Protein AF-A0A972RLN2-F1 (afdb_monomer)

Foldseek 3Di:
DPDPPPPDDDQDADPNDGDPDPCNVVDDDPDDDDDPPDPCPVVVVVVVV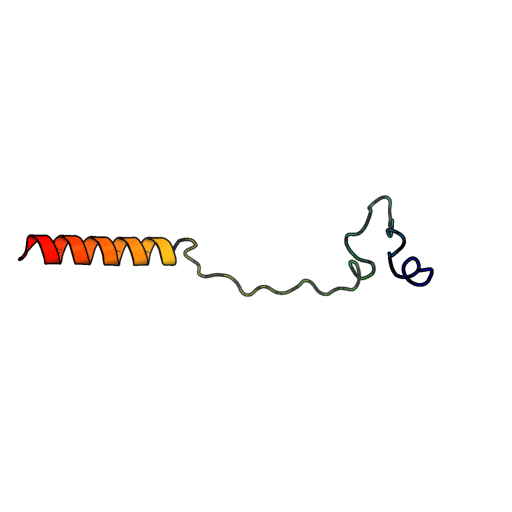VVVVVVVVVVD

Secondary structure (DSSP, 8-state):
--SSSSSSPPPPEETTEE-SSTTTTTS----PPPPPSSTTHHHHHHHHHHHHHHHHHHT-

Mean predicted aligned error: 13.83 Å

pLDDT: mean 79.41, std 11.87, range [46.84, 94.5]

Radius of gyration: 25.39 Å; Cα contacts (8 Å, |Δi|>4): 12; chains: 1; bounding box: 53×44×51 Å

Solvent-accessible surface area (backbone atoms only — not comparable to full-atom values): 4195 Å² total; per-residue (Å²): 142,88,83,80,77,88,77,71,76,78,81,47,68,56,98,91,39,77,50,98,46,97,49,64,89,75,54,73,81,82,82,70,78,83,69,69,92,58,87,54,56,66,61,52,50,53,53,50,53,53,52,51,50,53,53,56,60,74,74,106

Structure (mmCIF, N/CA/C/O backbone):
data_AF-A0A972RLN2-F1
#
_entry.id   AF-A0A972RLN2-F1
#
loop_
_atom_site.group_PDB
_atom_site.id
_atom_site.type_symbol
_atom_site.label_atom_id
_atom_site.label_alt_id
_atom_site.label_comp_id
_atom_site.label_asym_id
_atom_site.label_entity_id
_atom_site.label_seq_id
_atom_site.pdbx_PDB_ins_code
_atom_site.Cartn_x
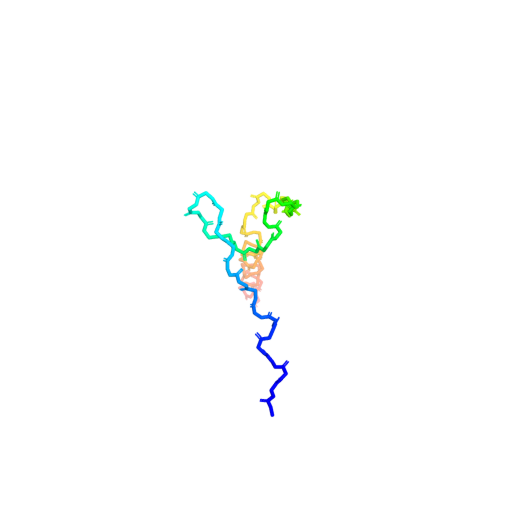_atom_site.Cartn_y
_atom_site.Cartn_z
_atom_site.occupancy
_atom_site.B_iso_or_equiv
_atom_site.auth_seq_id
_atom_site.auth_comp_id
_atom_site.auth_asym_id
_atom_site.auth_atom_id
_atom_site.pdbx_PDB_model_num
ATOM 1 N N . MET A 1 1 ? 17.559 -38.535 -5.078 1.00 46.84 1 MET A N 1
ATOM 2 C CA . MET A 1 1 ? 17.127 -37.134 -4.880 1.00 46.84 1 MET A CA 1
ATOM 3 C C . MET A 1 1 ? 18.051 -36.221 -5.674 1.00 46.84 1 MET A C 1
ATOM 5 O O . MET A 1 1 ? 19.073 -35.813 -5.147 1.00 46.84 1 MET A O 1
ATOM 9 N N . LEU A 1 2 ? 17.765 -35.980 -6.956 1.00 56.16 2 LEU A N 1
ATOM 10 C CA . LEU A 1 2 ? 18.652 -35.193 -7.831 1.00 56.16 2 LEU A CA 1
ATOM 11 C C . LEU A 1 2 ? 17.866 -34.333 -8.844 1.00 56.16 2 LEU A C 1
ATOM 13 O O . LEU A 1 2 ? 18.307 -34.137 -9.967 1.00 56.16 2 LEU A O 1
ATOM 17 N N . VAL A 1 3 ? 16.663 -33.877 -8.472 1.00 59.78 3 VAL A N 1
ATOM 18 C CA . VAL A 1 3 ? 15.720 -33.184 -9.385 1.00 59.78 3 VAL A CA 1
ATOM 19 C C . VAL A 1 3 ? 15.290 -31.805 -8.842 1.00 59.78 3 VAL A C 1
ATOM 21 O O . VAL A 1 3 ? 14.418 -31.157 -9.398 1.00 59.78 3 VAL A O 1
ATOM 24 N N . SER A 1 4 ? 15.902 -31.311 -7.761 1.00 58.50 4 SER A N 1
ATOM 25 C CA . SER A 1 4 ? 15.366 -30.152 -7.019 1.00 58.50 4 SER A CA 1
ATOM 26 C C . SER A 1 4 ? 16.185 -28.856 -7.121 1.00 58.50 4 SER A C 1
ATOM 28 O O . SER A 1 4 ? 15.807 -27.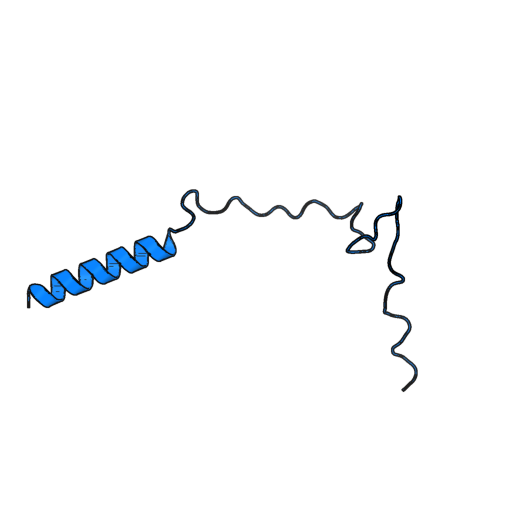879 -6.488 1.00 58.50 4 SER A O 1
ATO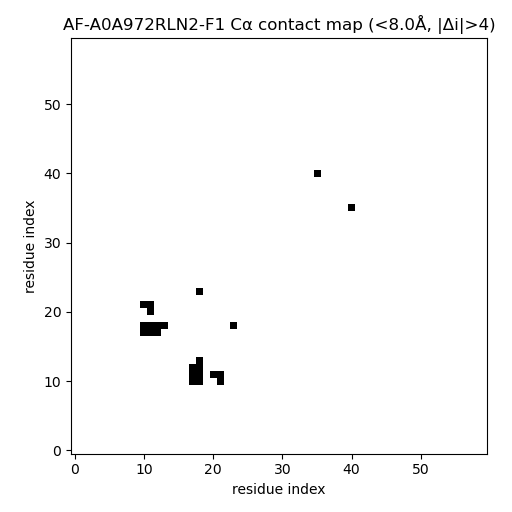M 30 N N . LEU A 1 5 ? 17.300 -28.816 -7.867 1.00 58.22 5 LEU A N 1
ATOM 31 C CA . LEU A 1 5 ? 18.219 -27.656 -7.863 1.00 58.22 5 LEU A CA 1
ATOM 32 C C . LEU A 1 5 ? 18.091 -26.706 -9.067 1.00 58.22 5 LEU A C 1
ATOM 34 O O . LEU A 1 5 ? 18.745 -25.671 -9.085 1.00 58.22 5 LEU A O 1
ATOM 38 N N . THR A 1 6 ? 17.258 -27.003 -10.065 1.00 59.25 6 THR A N 1
ATOM 39 C CA . THR A 1 6 ? 17.146 -26.162 -11.274 1.00 59.25 6 THR A CA 1
ATOM 40 C C . THR A 1 6 ? 16.027 -25.120 -11.209 1.00 59.25 6 THR A C 1
ATOM 42 O O . THR A 1 6 ? 15.762 -24.457 -12.205 1.00 59.25 6 THR A O 1
ATOM 45 N N . SER A 1 7 ? 15.358 -24.962 -10.062 1.00 59.09 7 SER A N 1
ATOM 46 C CA . SER A 1 7 ? 14.227 -24.034 -9.892 1.00 59.09 7 SER A CA 1
ATOM 47 C C . SER A 1 7 ? 14.495 -22.863 -8.940 1.00 59.09 7 SER A C 1
ATOM 49 O O . SER A 1 7 ? 13.588 -22.077 -8.683 1.00 59.09 7 SER A O 1
ATOM 51 N N . THR A 1 8 ? 15.711 -22.711 -8.408 1.00 62.06 8 THR A N 1
ATOM 52 C CA . THR A 1 8 ? 16.089 -21.516 -7.638 1.00 62.06 8 THR A CA 1
ATOM 53 C C . THR A 1 8 ? 16.714 -20.503 -8.590 1.00 62.06 8 THR A C 1
ATOM 55 O O . THR A 1 8 ? 17.824 -20.718 -9.074 1.00 62.06 8 THR A O 1
ATOM 58 N N . GLY A 1 9 ? 15.973 -19.442 -8.912 1.00 61.62 9 GLY A N 1
ATOM 59 C CA . GLY A 1 9 ? 16.402 -18.410 -9.855 1.00 61.62 9 GLY A CA 1
ATOM 60 C C . GLY A 1 9 ? 17.756 -17.808 -9.480 1.00 61.62 9 GLY A C 1
ATOM 61 O O . GLY A 1 9 ? 17.993 -17.464 -8.323 1.00 61.62 9 GLY A O 1
ATOM 62 N N . CYS A 1 10 ? 18.645 -17.680 -10.466 1.00 70.06 10 CYS A N 1
ATOM 63 C CA . CYS A 1 10 ? 19.837 -16.852 -10.350 1.00 70.06 10 CYS A CA 1
ATOM 64 C C . CYS A 1 10 ? 19.377 -15.428 -10.032 1.00 70.06 10 CYS A C 1
ATOM 66 O O . CYS A 1 10 ? 18.617 -14.835 -10.795 1.00 70.06 10 CYS A O 1
ATOM 68 N N . GLN A 1 11 ? 19.768 -14.922 -8.868 1.00 66.69 11 GLN A N 1
ATOM 69 C CA . GLN A 1 11 ? 19.405 -13.592 -8.407 1.00 66.69 11 GLN A CA 1
ATOM 70 C C . GLN A 1 11 ? 19.786 -12.551 -9.475 1.00 66.69 11 GLN A C 1
ATOM 72 O O . GLN A 1 11 ? 20.930 -12.510 -9.921 1.00 66.69 11 GLN A O 1
ATOM 77 N N . MET A 1 12 ? 18.803 -11.781 -9.945 1.00 67.69 12 MET A N 1
ATOM 78 C CA . MET A 1 12 ? 18.970 -10.855 -11.067 1.00 67.69 12 MET A CA 1
ATOM 79 C C . MET A 1 12 ? 19.534 -9.533 -10.543 1.00 67.69 12 MET A C 1
ATOM 81 O O . MET A 1 12 ? 18.869 -8.858 -9.756 1.00 67.69 12 MET A O 1
ATOM 85 N N . ASP A 1 13 ? 20.743 -9.172 -10.977 1.00 77.56 13 ASP A N 1
ATOM 86 C CA . ASP A 1 13 ? 21.341 -7.859 -10.721 1.00 77.56 13 ASP A CA 1
ATOM 87 C C . ASP A 1 13 ? 21.200 -6.976 -11.963 1.00 77.56 13 ASP A C 1
ATOM 89 O O . ASP A 1 13 ? 21.638 -7.343 -13.056 1.00 77.56 13 ASP A O 1
ATOM 93 N N . ILE A 1 14 ? 20.549 -5.825 -11.802 1.00 77.94 14 ILE A N 1
ATOM 94 C CA . ILE A 1 14 ? 20.387 -4.827 -12.860 1.00 77.94 14 ILE A CA 1
ATOM 95 C C . ILE A 1 14 ? 20.831 -3.478 -12.300 1.00 77.94 14 ILE A C 1
ATOM 97 O O . ILE A 1 14 ? 20.328 -3.027 -11.276 1.00 77.94 14 ILE A O 1
ATOM 101 N N . ALA A 1 15 ? 21.784 -2.831 -12.978 1.00 79.81 15 ALA A N 1
ATOM 102 C CA . ALA A 1 15 ? 22.359 -1.544 -12.572 1.00 79.81 15 ALA A CA 1
ATOM 103 C C . ALA A 1 15 ? 22.930 -1.521 -11.132 1.00 79.81 15 ALA A C 1
ATOM 105 O O . ALA A 1 15 ? 22.928 -0.474 -10.485 1.00 79.81 15 ALA A O 1
ATOM 106 N N . GLY A 1 16 ? 23.429 -2.657 -10.628 1.00 82.88 16 GLY A N 1
ATOM 107 C CA . GLY A 1 16 ? 23.957 -2.779 -9.267 1.00 82.88 16 GLY A CA 1
ATOM 108 C C . GLY A 1 16 ? 22.881 -2.939 -8.190 1.00 82.88 16 GLY A C 1
ATOM 109 O O . GLY A 1 16 ? 23.193 -2.838 -7.001 1.00 82.88 16 GLY A O 1
ATOM 110 N N . GLN A 1 17 ? 21.620 -3.151 -8.586 1.00 78.62 17 GLN A N 1
ATOM 111 C CA . GLN A 1 17 ? 20.527 -3.489 -7.688 1.00 78.62 17 GLN A CA 1
ATOM 112 C C . GLN A 1 17 ? 20.061 -4.926 -7.927 1.00 78.62 17 GLN A C 1
ATOM 114 O O . GLN A 1 17 ? 19.657 -5.310 -9.025 1.00 78.62 17 GLN A O 1
ATOM 119 N N . THR A 1 18 ? 20.042 -5.699 -6.845 1.00 83.38 18 THR A N 1
ATOM 120 C CA . THR A 1 18 ? 19.420 -7.019 -6.809 1.00 83.38 18 THR A CA 1
ATOM 121 C C . THR A 1 18 ? 17.901 -6.881 -6.786 1.00 83.38 18 THR A C 1
ATOM 123 O O . THR A 1 18 ? 17.333 -6.349 -5.828 1.00 83.38 18 THR A O 1
ATOM 126 N N . LEU A 1 19 ? 17.239 -7.365 -7.836 1.00 81.62 19 LEU A N 1
ATOM 127 C CA . LEU A 1 19 ? 15.792 -7.237 -7.972 1.00 81.62 19 LEU A CA 1
ATOM 128 C C . LEU A 1 19 ? 15.035 -8.309 -7.161 1.00 81.62 19 LEU A C 1
ATOM 130 O O . LEU A 1 19 ? 15.450 -9.472 -7.153 1.00 81.62 19 LEU A O 1
ATOM 134 N N . PRO A 1 20 ? 13.902 -7.957 -6.511 1.00 78.88 20 PRO A N 1
ATOM 135 C CA . PRO A 1 20 ? 13.090 -8.895 -5.725 1.00 78.88 20 PRO A CA 1
ATOM 136 C C . PRO A 1 20 ? 12.501 -10.061 -6.528 1.00 78.88 20 PRO A C 1
ATOM 138 O O . PRO A 1 20 ? 12.235 -11.126 -5.972 1.00 78.88 20 PRO A O 1
ATOM 141 N N . SER A 1 21 ? 12.274 -9.866 -7.828 1.00 77.00 21 SER A N 1
ATO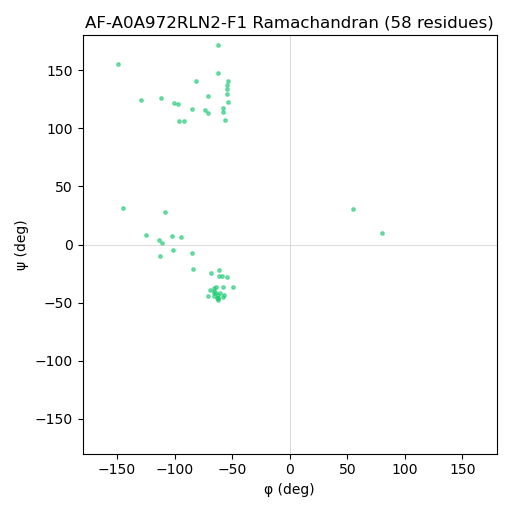M 142 C CA . SER A 1 21 ? 11.753 -10.886 -8.735 1.00 77.00 21 SER A CA 1
ATOM 143 C C . SER A 1 21 ? 12.286 -10.674 -10.164 1.00 77.00 21 SER A C 1
ATOM 145 O O . SER A 1 21 ? 12.621 -9.545 -10.531 1.00 77.00 21 SER A O 1
ATOM 147 N N . PRO A 1 22 ? 12.348 -11.724 -11.009 1.00 77.69 22 PRO A N 1
ATOM 148 C CA . PRO A 1 22 ? 12.802 -11.603 -12.401 1.00 77.69 22 PRO A CA 1
ATOM 149 C C . PRO A 1 22 ? 11.940 -10.686 -13.276 1.00 77.69 22 PRO A C 1
ATOM 151 O O . PRO A 1 22 ? 12.413 -10.190 -14.292 1.00 77.69 22 PRO A O 1
ATOM 154 N N . TYR A 1 23 ? 10.685 -10.468 -12.883 1.00 81.12 23 TYR A N 1
ATOM 155 C CA . TYR A 1 23 ? 9.722 -9.655 -13.621 1.00 81.12 23 TYR A CA 1
ATOM 156 C C . TYR A 1 23 ? 9.541 -8.265 -13.013 1.00 81.12 23 TYR A C 1
ATOM 158 O O . TYR A 1 23 ? 8.694 -7.525 -13.482 1.00 81.12 23 TYR A O 1
ATOM 166 N N . TYR A 1 24 ? 10.339 -7.871 -12.017 1.00 79.31 24 TYR A N 1
ATOM 167 C CA . TYR A 1 24 ? 10.157 -6.618 -11.272 1.00 79.31 24 TYR A CA 1
ATOM 168 C C . TYR A 1 24 ? 10.093 -5.352 -12.149 1.00 79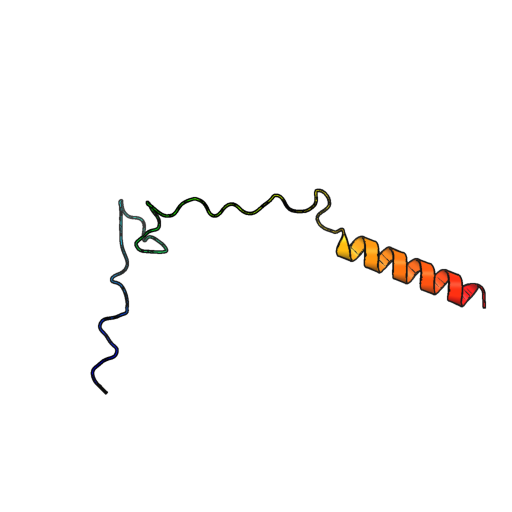.31 24 TYR A C 1
ATOM 170 O O . TYR A 1 24 ? 9.455 -4.379 -11.772 1.00 79.31 24 TYR A O 1
ATOM 178 N N . LEU A 1 25 ? 10.738 -5.355 -13.322 1.00 81.38 25 LEU A N 1
ATOM 179 C CA . LEU A 1 25 ? 10.709 -4.225 -14.263 1.00 81.38 25 LEU A CA 1
ATOM 180 C C . LEU A 1 25 ? 9.484 -4.209 -15.187 1.00 81.38 25 LEU A C 1
ATOM 182 O O . LEU A 1 25 ? 9.181 -3.175 -15.775 1.00 81.38 25 LEU A O 1
ATOM 186 N N . THR A 1 26 ? 8.836 -5.356 -15.370 1.00 82.69 26 THR A N 1
ATOM 187 C CA . THR A 1 26 ? 7.688 -5.541 -16.271 1.00 82.69 26 THR A CA 1
ATOM 188 C C . THR A 1 26 ? 6.394 -5.832 -15.524 1.00 82.69 26 THR A C 1
ATOM 190 O O . THR A 1 26 ? 5.346 -5.909 -16.153 1.00 82.69 26 THR A O 1
ATOM 193 N N . ASP A 1 27 ? 6.476 -6.075 -14.219 1.00 79.19 27 ASP A N 1
ATOM 194 C CA . ASP A 1 27 ? 5.321 -6.256 -13.358 1.00 79.19 27 ASP A CA 1
ATOM 195 C C . ASP A 1 27 ? 4.636 -4.904 -13.208 1.00 79.19 27 ASP A C 1
ATOM 197 O O . ASP A 1 27 ? 5.271 -3.889 -12.899 1.00 79.19 27 ASP A O 1
ATOM 201 N N . ASP A 1 28 ? 3.339 -4.889 -13.480 1.00 77.94 28 ASP A N 1
ATOM 202 C CA . ASP A 1 28 ? 2.541 -3.703 -13.252 1.00 77.94 28 ASP A CA 1
ATOM 203 C C . ASP A 1 28 ? 2.564 -3.381 -11.759 1.00 77.94 28 ASP A C 1
ATOM 205 O O . ASP A 1 28 ? 2.591 -4.273 -10.914 1.00 77.94 28 ASP A O 1
ATOM 209 N N . VAL A 1 29 ? 2.509 -2.098 -11.404 1.00 77.19 29 VAL A N 1
ATOM 210 C CA . VAL A 1 29 ? 2.324 -1.722 -10.000 1.00 77.19 29 VAL A CA 1
ATOM 211 C C . VAL A 1 29 ? 1.021 -2.358 -9.524 1.00 77.19 29 VAL A C 1
ATOM 213 O O . VAL A 1 29 ? -0.054 -1.978 -9.992 1.00 77.19 29 VAL A O 1
ATOM 216 N N . GLN A 1 30 ? 1.100 -3.310 -8.590 1.00 78.56 30 GLN A N 1
ATOM 217 C CA . GLN A 1 30 ? -0.093 -3.896 -7.985 1.00 78.56 30 GLN A CA 1
ATOM 218 C C . GLN A 1 30 ? -0.934 -2.783 -7.369 1.00 78.56 30 GLN A C 1
ATOM 220 O O . GLN A 1 30 ? -0.582 -2.186 -6.350 1.00 78.56 30 GLN A O 1
ATOM 225 N N . TYR A 1 31 ? -2.049 -2.482 -8.030 1.00 80.75 31 TYR A N 1
ATOM 226 C CA . TYR A 1 31 ? -2.989 -1.490 -7.557 1.00 80.75 31 TYR A CA 1
ATOM 227 C C . TYR A 1 31 ? -3.700 -2.040 -6.324 1.00 80.75 31 TYR A C 1
ATOM 229 O O . TYR A 1 31 ? -4.492 -2.980 -6.403 1.00 80.75 31 TYR A O 1
ATOM 237 N N . TYR A 1 32 ? -3.432 -1.422 -5.181 1.00 80.62 32 TYR A N 1
ATOM 238 C CA . TYR A 1 32 ? -4.222 -1.611 -3.977 1.00 80.62 32 TYR A CA 1
ATOM 239 C C . TYR A 1 32 ? -5.220 -0.463 -3.911 1.00 80.62 32 TYR A C 1
ATOM 241 O O . TYR A 1 32 ? -4.825 0.704 -3.896 1.00 80.62 32 TYR A O 1
ATOM 249 N N . ALA A 1 33 ? -6.514 -0.791 -3.893 1.00 85.62 33 ALA A N 1
ATOM 250 C CA . ALA A 1 33 ? -7.548 0.216 -3.701 1.00 85.62 33 ALA A CA 1
ATOM 251 C C . ALA A 1 33 ? -7.246 1.020 -2.424 1.00 85.62 33 ALA A C 1
ATOM 253 O O . ALA A 1 33 ? -6.787 0.429 -1.435 1.00 85.62 33 ALA A O 1
ATOM 254 N N . PRO A 1 34 ? -7.472 2.347 -2.427 1.00 84.81 34 PRO A N 1
ATOM 255 C CA . PRO A 1 34 ? -7.264 3.148 -1.235 1.00 84.81 34 PRO A CA 1
ATOM 256 C C . PRO A 1 34 ? -8.075 2.545 -0.090 1.00 84.81 34 PRO A C 1
ATOM 258 O O . PRO A 1 34 ? -9.260 2.233 -0.233 1.00 84.81 34 PRO A O 1
ATOM 261 N N . GLY A 1 35 ? -7.400 2.330 1.039 1.00 83.19 35 GLY A N 1
ATOM 262 C CA . GLY A 1 35 ? -8.063 1.896 2.258 1.00 83.19 35 GLY A CA 1
ATOM 263 C C . GLY A 1 35 ? -9.082 2.938 2.735 1.00 83.19 35 GLY A C 1
ATOM 264 O O . GLY A 1 35 ? -9.127 4.053 2.215 1.00 83.19 35 GLY A O 1
ATOM 265 N N . PRO A 1 36 ? -9.895 2.606 3.747 1.00 84.88 36 PRO A N 1
ATOM 266 C CA . PRO A 1 36 ? -10.771 3.589 4.371 1.00 84.88 36 PRO A CA 1
ATOM 267 C C . PRO A 1 36 ? -9.962 4.807 4.848 1.00 84.88 36 PRO A C 1
ATOM 269 O O . PRO A 1 36 ? -8.898 4.645 5.447 1.00 84.88 36 PRO A O 1
ATOM 272 N N . GLU A 1 37 ? -10.495 6.014 4.622 1.00 86.94 37 GLU A N 1
ATOM 273 C CA . GLU A 1 37 ? -9.884 7.296 5.035 1.00 86.94 37 GLU A CA 1
ATOM 274 C C . GLU A 1 37 ? -9.461 7.282 6.511 1.00 86.94 37 GLU A C 1
ATOM 276 O O . GLU A 1 37 ? -8.414 7.800 6.907 1.00 86.94 37 GLU A O 1
ATOM 281 N N . PHE A 1 38 ? -10.264 6.618 7.343 1.00 90.38 38 PHE A N 1
ATOM 282 C CA . PHE A 1 38 ? -9.965 6.409 8.745 1.00 90.38 38 PHE A CA 1
ATOM 283 C C . PHE A 1 38 ? -9.307 5.044 8.985 1.00 90.38 38 PHE A C 1
ATOM 285 O O . PHE A 1 38 ? -9.961 3.999 8.988 1.00 90.38 38 PHE A O 1
ATOM 292 N N . LYS A 1 39 ? -7.999 5.073 9.262 1.00 87.88 39 LYS A N 1
ATOM 293 C CA . LYS A 1 39 ? -7.166 3.877 9.488 1.00 87.88 39 LYS A CA 1
ATOM 294 C C . LYS A 1 39 ? -7.633 2.996 10.651 1.00 87.88 39 LYS A C 1
ATOM 296 O O . LYS A 1 39 ? -7.370 1.800 10.624 1.00 87.88 39 LYS A O 1
ATOM 301 N N . LEU A 1 40 ? -8.307 3.578 11.647 1.00 91.81 40 LEU A N 1
ATOM 302 C CA . LEU A 1 40 ? -8.678 2.907 12.898 1.00 91.81 40 LEU A CA 1
ATOM 303 C C . LEU A 1 40 ? -10.182 2.610 13.006 1.00 91.81 40 LEU A C 1
ATOM 305 O O . LEU A 1 40 ? -10.755 2.596 14.096 1.00 91.81 40 LEU A O 1
ATOM 309 N N . ALA A 1 41 ? -10.862 2.433 11.869 1.00 90.50 41 ALA A N 1
ATOM 310 C CA . ALA A 1 41 ? -12.311 2.230 11.844 1.00 90.50 41 ALA A CA 1
ATOM 311 C C . ALA A 1 41 ? -12.757 1.016 12.674 1.00 90.50 41 ALA A C 1
ATOM 313 O O . ALA A 1 41 ? -13.792 1.074 13.337 1.00 90.50 41 ALA A O 1
ATOM 314 N N . ARG A 1 42 ? -11.959 -0.059 12.683 1.00 88.69 42 ARG A N 1
ATOM 315 C CA . ARG A 1 42 ? -12.259 -1.270 13.459 1.00 88.69 42 ARG A CA 1
ATOM 316 C C . ARG A 1 42 ? -12.100 -1.038 14.957 1.00 88.69 42 ARG A C 1
ATOM 318 O O . ARG A 1 42 ? -12.969 -1.430 15.726 1.00 88.69 42 ARG A O 1
ATOM 325 N N . GLU A 1 43 ? -11.027 -0.372 15.363 1.00 93.06 43 GLU A N 1
ATOM 326 C CA . GLU A 1 43 ? -10.747 -0.054 16.759 1.00 93.06 43 GLU A CA 1
ATOM 327 C C . GLU A 1 43 ? -11.793 0.915 17.320 1.00 93.06 43 GLU A C 1
ATOM 329 O O . GLU A 1 43 ? -12.289 0.716 18.426 1.00 93.06 43 GLU A O 1
ATOM 334 N N . ALA A 1 44 ? -12.192 1.928 16.547 1.00 93.06 44 ALA A N 1
ATOM 335 C CA . ALA A 1 44 ? -13.240 2.856 16.963 1.00 93.06 44 ALA A CA 1
ATOM 336 C C . ALA A 1 44 ? -14.610 2.178 17.098 1.00 93.06 44 ALA A C 1
ATOM 338 O O . ALA A 1 44 ? -15.326 2.461 18.059 1.00 93.06 44 ALA A O 1
ATOM 339 N N . ALA A 1 45 ? -14.965 1.271 16.180 1.00 93.12 45 ALA A N 1
ATOM 340 C CA . ALA A 1 45 ? -16.195 0.488 16.283 1.00 93.12 45 ALA A CA 1
ATOM 341 C C . ALA A 1 45 ? -16.191 -0.393 17.543 1.00 93.12 45 ALA A C 1
ATOM 343 O O . ALA A 1 45 ? -17.147 -0.358 18.317 1.00 93.12 45 ALA A O 1
ATOM 344 N N . ALA A 1 46 ? -15.082 -1.088 17.813 1.00 94.44 46 ALA A N 1
ATOM 345 C CA . ALA A 1 46 ? -14.934 -1.907 19.015 1.00 94.44 46 ALA A CA 1
ATOM 346 C C . ALA A 1 46 ? -15.059 -1.079 20.309 1.00 94.44 46 ALA A C 1
ATOM 348 O O . ALA A 1 46 ? -15.733 -1.496 21.250 1.00 94.44 46 ALA A O 1
ATOM 349 N N . LEU A 1 47 ? -14.463 0.119 20.358 1.00 94.31 47 LEU A N 1
ATOM 350 C CA . LEU A 1 47 ? -14.591 1.025 21.507 1.00 94.31 47 LEU A CA 1
ATOM 351 C C . LEU A 1 47 ? -16.028 1.533 21.696 1.00 94.31 47 LEU A C 1
ATOM 353 O O . LEU A 1 47 ? -16.489 1.675 22.831 1.00 94.31 47 LEU A O 1
ATOM 357 N N . ALA A 1 48 ? -16.744 1.807 20.603 1.00 93.38 48 ALA A N 1
ATOM 358 C CA . ALA A 1 48 ? -18.138 2.235 20.661 1.00 93.38 48 ALA A CA 1
ATOM 359 C C . ALA A 1 48 ? -19.050 1.124 21.208 1.00 93.38 48 ALA A C 1
ATOM 361 O O . ALA A 1 48 ? -19.869 1.393 22.087 1.00 93.38 48 ALA A O 1
ATOM 362 N N . GLU A 1 49 ? -18.865 -0.117 20.751 1.00 94.50 49 GLU A N 1
ATOM 363 C CA . GLU A 1 49 ? -19.588 -1.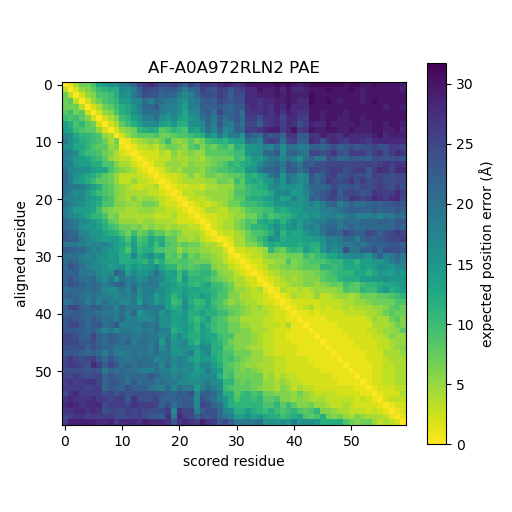289 21.261 1.00 94.50 49 GLU A CA 1
ATOM 364 C C . GLU A 1 49 ? -19.289 -1.543 22.743 1.00 94.50 49 GLU A C 1
ATOM 366 O O . GLU A 1 49 ? -20.210 -1.716 23.540 1.00 94.50 49 GLU A O 1
ATOM 371 N N . GLN A 1 50 ? -18.016 -1.488 23.148 1.00 94.00 50 GLN A N 1
ATOM 372 C CA . GLN A 1 50 ? -17.630 -1.621 24.556 1.00 94.00 50 GLN A CA 1
ATOM 373 C C . GLN A 1 50 ? -18.300 -0.562 25.433 1.00 94.00 50 GLN A C 1
ATOM 375 O O . GLN A 1 50 ? -18.837 -0.882 26.493 1.00 94.00 50 GLN A O 1
ATOM 380 N N . LYS A 1 51 ? -18.307 0.696 24.981 1.00 93.81 51 LYS A N 1
ATOM 381 C CA . LYS A 1 51 ? -18.961 1.792 25.698 1.00 93.81 51 LYS A CA 1
ATOM 382 C C . LYS A 1 51 ? -20.474 1.584 25.793 1.00 93.81 51 LYS A C 1
ATOM 384 O O . LYS A 1 51 ? -21.047 1.830 26.850 1.00 93.81 51 LYS A O 1
ATOM 389 N N . ALA A 1 52 ? -21.118 1.126 24.720 1.00 92.19 52 ALA A N 1
ATOM 390 C CA . ALA A 1 52 ? -22.547 0.822 24.724 1.00 92.19 52 ALA A CA 1
ATOM 391 C C . ALA A 1 52 ? -22.887 -0.296 25.723 1.00 92.19 52 ALA A C 1
ATOM 393 O O . ALA A 1 52 ? -23.826 -0.149 26.505 1.00 92.19 52 ALA A O 1
ATOM 394 N N . ASN A 1 53 ? -22.077 -1.358 25.763 1.00 91.25 53 ASN A N 1
ATOM 395 C CA . ASN A 1 53 ? -22.246 -2.453 26.717 1.00 91.25 53 ASN A CA 1
ATOM 396 C C . ASN A 1 53 ? -22.097 -1.965 28.165 1.00 91.25 53 ASN A C 1
ATOM 398 O O . ASN A 1 53 ? -22.993 -2.210 28.966 1.00 91.25 53 ASN A O 1
ATOM 402 N N . GLN A 1 54 ? -21.053 -1.189 28.480 1.00 89.38 54 GLN A N 1
ATOM 403 C C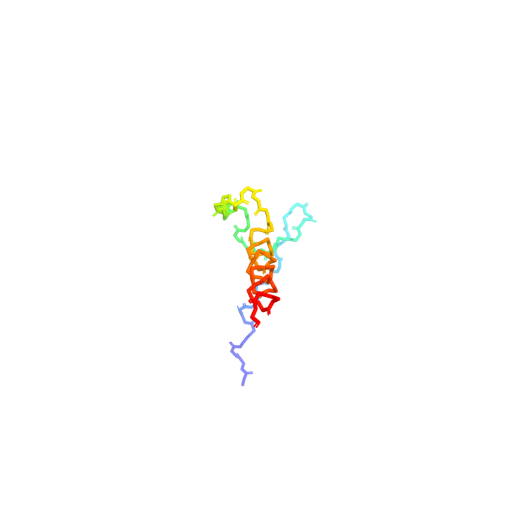A . GLN A 1 54 ? -20.850 -0.622 29.825 1.00 89.38 54 GLN A CA 1
ATOM 404 C C . GLN A 1 54 ? -22.033 0.237 30.286 1.00 89.38 54 GLN A C 1
ATOM 406 O O . GLN A 1 54 ? -22.478 0.124 31.426 1.00 89.38 54 GLN A O 1
ATOM 411 N N . ILE A 1 55 ? -22.564 1.082 29.396 1.00 89.44 55 ILE A N 1
ATOM 412 C CA . ILE A 1 55 ? -23.738 1.910 29.698 1.00 89.44 55 ILE A CA 1
ATOM 413 C C . ILE A 1 55 ? -24.955 1.018 29.972 1.00 89.44 55 ILE A C 1
ATOM 415 O O . ILE A 1 55 ? -25.648 1.235 30.962 1.00 89.44 55 ILE A O 1
ATOM 419 N N . SER A 1 56 ? -25.197 0.000 29.140 1.00 84.00 56 SER A N 1
ATOM 420 C CA . SER A 1 56 ? -26.330 -0.917 29.321 1.00 84.00 56 SER A CA 1
ATOM 421 C C . SER A 1 56 ? -26.239 -1.740 30.611 1.00 84.00 56 SER A C 1
ATOM 423 O O . SER A 1 56 ? -27.253 -1.953 31.271 1.00 84.00 56 SER A O 1
ATOM 425 N N . GLU A 1 57 ? -25.032 -2.157 31.003 1.00 80.62 57 GLU A N 1
ATOM 426 C CA . GLU A 1 57 ? -24.782 -2.880 32.252 1.00 80.62 57 GLU A CA 1
ATOM 427 C C . GLU A 1 57 ? -24.982 -1.980 33.471 1.00 80.62 57 GLU A C 1
ATOM 429 O O . GLU A 1 57 ? -25.563 -2.414 34.457 1.00 80.62 57 GLU A O 1
ATOM 434 N N . GLN A 1 58 ? -24.564 -0.715 33.394 1.00 72.94 58 GLN A N 1
ATOM 435 C CA . GLN A 1 58 ? -24.772 0.260 34.464 1.00 72.94 58 GLN A CA 1
ATOM 436 C C . GLN A 1 58 ? -26.253 0.643 34.652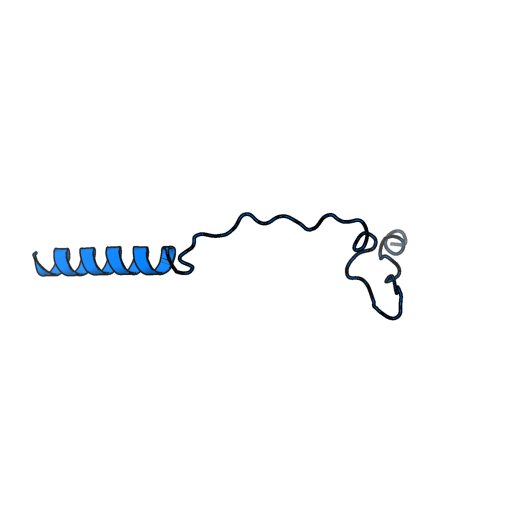 1.00 72.94 58 GLN A C 1
ATOM 438 O O . GLN A 1 58 ? -26.641 1.101 35.725 1.00 72.94 58 GLN A O 1
ATOM 443 N N . GLN A 1 59 ? -27.077 0.496 33.613 1.00 64.94 59 GLN A N 1
ATOM 444 C CA . GLN A 1 59 ? -28.514 0.783 33.663 1.00 64.94 59 GLN A CA 1
ATOM 445 C C . GLN A 1 59 ? -29.364 -0.385 34.189 1.00 64.94 59 GLN A C 1
ATOM 447 O O . GLN A 1 59 ? -30.568 -0.201 34.379 1.00 64.94 59 GLN A O 1
ATOM 452 N N . ARG A 1 60 ? -28.767 -1.562 34.398 1.00 61.44 60 ARG A N 1
ATOM 453 C CA . ARG A 1 60 ? -29.434 -2.759 34.915 1.00 61.44 60 ARG A CA 1
ATOM 454 C C . ARG A 1 60 ? -29.305 -2.864 36.431 1.00 61.44 60 ARG A C 1
ATOM 456 O O . ARG A 1 60 ? -30.301 -3.308 37.044 1.00 61.44 60 ARG A O 1
#

Sequence (60 aa):
MLVSLTSTGCQMDIAGQTLPSPYYLTDDVQYYAPGPEFKLAREAAALAEQKANQISEQQR